Protein AF-A0A965Q6H6-F1 (afdb_monomer_lite)

Sequence (90 aa):
MGLEDVFSLVMHLPIRYIDETIVTSIRDIKMGVLSQIEAEVIRAEIVYKPKKMLIVQVKDTSGSLQLRFLHFYPSQMKMFEAGNRIRILG

Radius of gyration: 18.75 Å; chains: 1; bounding box: 45×49×32 Å

Secondary structure (DSSP, 8-state):
-------TTSS---S----TT----GGGPPTTS--EEEEEEEEEEEEESSSEEEEEEEEETTEEEEEEESS--HHHHHHTSTT-EEEEE-

Foldseek 3Di:
DDDDDPPPPPPCPPPDPPVPPDADAPVRDDPPDWHKHKWFWQDWDWDPPVHTWIWTWTDDPVGIDIDIGRDDDPVVVVCNHGGHIDIDID

Structure (mmCIF, N/CA/C/O backbone):
data_AF-A0A965Q6H6-F1
#
_entry.id   AF-A0A965Q6H6-F1
#
loop_
_atom_site.group_PDB
_atom_site.id
_atom_site.type_symbol
_atom_site.label_atom_id
_atom_site.label_alt_id
_atom_site.label_comp_id
_atom_site.label_asym_id
_atom_site.label_entity_id
_atom_site.label_seq_id
_atom_site.pdbx_PDB_ins_code
_atom_site.Cartn_x
_atom_site.Cartn_y
_atom_site.Cartn_z
_atom_site.occupancy
_atom_site.B_iso_or_equiv
_atom_site.auth_seq_id
_atom_site.auth_comp_id
_atom_site.auth_asym_id
_atom_site.auth_atom_id
_atom_site.pdbx_PDB_model_num
ATOM 1 N N . MET A 1 1 ? 32.300 37.842 -8.318 1.00 47.06 1 MET A N 1
ATOM 2 C CA . MET A 1 1 ? 32.172 37.907 -9.789 1.00 47.06 1 MET A CA 1
ATOM 3 C C . MET A 1 1 ? 32.836 36.667 -10.357 1.00 47.06 1 MET A C 1
ATOM 5 O O . MET A 1 1 ? 33.951 36.399 -9.934 1.00 47.06 1 MET A O 1
ATOM 9 N N . GLY A 1 2 ? 32.161 35.934 -11.247 1.00 45.31 2 GLY A N 1
ATOM 10 C CA . GLY A 1 2 ? 32.750 34.816 -12.000 1.00 45.31 2 GLY A CA 1
ATOM 11 C C . GLY A 1 2 ? 32.012 33.490 -11.822 1.00 45.31 2 GLY A C 1
ATOM 12 O O . GLY A 1 2 ? 32.514 32.597 -11.155 1.00 45.31 2 GLY A O 1
ATOM 13 N N . LEU A 1 3 ? 30.803 33.394 -12.382 1.00 52.78 3 LEU A N 1
ATOM 14 C CA . LEU A 1 3 ? 30.120 32.127 -12.650 1.00 52.78 3 LEU A CA 1
ATOM 15 C C . LEU A 1 3 ? 30.578 31.645 -14.029 1.00 52.78 3 LEU A C 1
ATOM 17 O O . LEU A 1 3 ? 30.042 32.116 -15.024 1.00 52.78 3 LEU A O 1
ATOM 21 N N . GLU A 1 4 ? 31.533 30.726 -14.092 1.00 58.16 4 GLU A N 1
ATOM 22 C CA . GLU A 1 4 ? 31.889 30.013 -15.324 1.00 58.16 4 GLU A CA 1
ATOM 23 C C . GLU A 1 4 ? 32.315 28.597 -14.941 1.00 58.16 4 GLU A C 1
ATOM 25 O O . GLU A 1 4 ? 33.490 28.345 -14.727 1.00 58.16 4 GLU A O 1
ATOM 30 N N . ASP A 1 5 ? 31.342 27.713 -14.705 1.00 50.56 5 ASP A N 1
ATOM 31 C CA . ASP A 1 5 ? 31.292 26.432 -15.421 1.00 50.56 5 ASP A CA 1
ATOM 32 C C . ASP A 1 5 ? 30.032 25.646 -15.028 1.00 50.56 5 ASP A C 1
ATOM 34 O O . ASP A 1 5 ? 29.897 25.120 -13.923 1.00 50.56 5 ASP A O 1
ATOM 38 N N . VAL A 1 6 ? 29.070 25.571 -15.947 1.00 57.47 6 VAL A N 1
ATOM 39 C CA . VAL A 1 6 ? 27.794 24.850 -15.770 1.00 57.47 6 VAL A CA 1
ATOM 40 C C . VAL A 1 6 ? 27.951 23.351 -16.107 1.00 57.47 6 VAL A C 1
ATOM 42 O O . VAL A 1 6 ? 26.983 22.598 -16.099 1.00 57.47 6 VAL A O 1
ATOM 45 N N . PHE A 1 7 ? 29.172 22.867 -16.367 1.00 51.31 7 PHE A N 1
ATOM 46 C CA . PHE A 1 7 ? 29.397 21.546 -16.966 1.00 51.31 7 PHE A CA 1
ATOM 47 C C . PHE A 1 7 ? 29.824 20.416 -16.018 1.00 51.31 7 PHE A C 1
ATOM 49 O O . PHE A 1 7 ? 30.060 19.297 -16.471 1.00 51.31 7 PHE A O 1
ATOM 56 N N . SER A 1 8 ? 29.846 20.631 -14.701 1.00 47.84 8 SER A N 1
ATOM 57 C CA . SER A 1 8 ? 30.220 19.563 -13.751 1.00 47.84 8 SER A CA 1
ATOM 58 C C . SER A 1 8 ? 29.070 18.644 -13.307 1.00 47.84 8 SER A C 1
ATOM 60 O O . SER A 1 8 ? 29.301 17.709 -12.547 1.00 47.84 8 SER A O 1
ATOM 62 N N . LEU A 1 9 ? 27.836 18.841 -13.789 1.00 49.19 9 LEU A N 1
ATOM 63 C CA . LEU A 1 9 ? 26.666 18.071 -13.330 1.00 49.19 9 LEU A CA 1
ATOM 64 C C . LEU A 1 9 ? 26.320 16.818 -14.170 1.00 49.19 9 LEU A C 1
ATOM 66 O O . LEU A 1 9 ? 25.237 16.264 -14.003 1.00 49.19 9 LEU A O 1
ATOM 70 N N . VAL A 1 10 ? 27.187 16.373 -15.092 1.00 55.75 10 VAL A N 1
ATOM 71 C CA . VAL A 1 10 ? 26.823 15.374 -16.132 1.00 55.75 10 VAL A CA 1
ATOM 72 C C . VAL A 1 10 ? 27.497 13.995 -15.974 1.00 55.75 10 VAL A C 1
ATOM 74 O O . VAL A 1 10 ? 27.293 13.121 -16.807 1.00 55.75 10 VAL A O 1
ATOM 77 N N . MET A 1 11 ? 28.258 13.711 -14.909 1.00 45.84 11 MET A N 1
ATOM 78 C CA . MET A 1 11 ? 28.959 12.408 -14.788 1.00 45.84 11 MET A CA 1
ATOM 79 C C . MET A 1 11 ? 28.751 11.659 -13.473 1.00 45.84 11 MET A C 1
ATOM 81 O O . MET A 1 11 ? 29.632 10.940 -13.001 1.00 45.84 11 MET A O 1
ATOM 85 N N . HIS A 1 12 ? 27.566 11.777 -12.884 1.00 51.56 12 HIS A N 1
ATOM 86 C CA . HIS A 1 12 ? 27.115 10.847 -11.846 1.00 51.56 12 HIS A CA 1
ATOM 87 C C . HIS A 1 12 ? 25.747 10.308 -12.250 1.00 51.56 12 HIS A C 1
ATOM 89 O O . HIS A 1 12 ? 24.773 10.483 -11.527 1.00 51.56 12 HIS A O 1
ATOM 95 N N . LEU A 1 13 ? 25.634 9.704 -13.440 1.00 53.38 13 LEU A N 1
ATOM 96 C CA . LEU A 1 13 ? 24.428 8.939 -13.731 1.00 53.38 13 LEU A CA 1
ATOM 97 C C . LEU A 1 13 ? 24.412 7.752 -12.755 1.00 53.38 13 LEU A C 1
ATOM 99 O O . LEU A 1 13 ? 25.311 6.906 -12.828 1.00 53.38 13 LEU A O 1
ATOM 103 N N . PRO A 1 14 ? 23.450 7.671 -11.818 1.00 51.94 14 PRO A N 1
ATOM 104 C CA . PRO A 1 14 ? 23.307 6.476 -11.012 1.00 51.94 14 PRO A CA 1
ATOM 105 C C . PRO A 1 14 ? 23.050 5.298 -11.958 1.00 51.94 14 PRO A C 1
ATOM 107 O O . PRO A 1 14 ? 22.206 5.366 -12.846 1.00 51.94 14 PRO A O 1
ATOM 110 N N . ILE A 1 15 ? 23.770 4.196 -11.741 1.00 51.22 15 ILE A N 1
ATOM 111 C CA . ILE A 1 15 ? 23.746 2.933 -12.514 1.00 51.22 15 ILE A CA 1
ATOM 112 C C . ILE A 1 15 ? 22.352 2.249 -12.550 1.00 51.22 15 ILE A C 1
ATOM 114 O O . ILE A 1 15 ? 22.174 1.162 -13.096 1.00 51.22 15 ILE A O 1
ATOM 118 N N . ARG A 1 16 ? 21.317 2.892 -12.008 1.00 51.34 16 ARG A N 1
ATOM 119 C CA . ARG A 1 16 ? 19.915 2.496 -12.117 1.00 51.34 16 ARG A CA 1
ATOM 120 C C . ARG A 1 16 ? 19.077 3.750 -12.378 1.00 51.34 16 ARG A C 1
ATOM 122 O O . ARG A 1 16 ? 18.582 4.370 -11.442 1.00 51.34 16 ARG A O 1
ATOM 129 N N . TYR A 1 17 ? 18.908 4.119 -13.646 1.00 47.00 17 TYR A N 1
ATOM 130 C CA . TYR A 1 17 ? 17.747 4.917 -14.028 1.00 47.00 17 TYR A CA 1
ATOM 131 C C . TYR A 1 17 ? 16.536 3.991 -13.895 1.00 47.00 17 TYR A C 1
ATOM 133 O O . TYR A 1 17 ? 16.336 3.082 -14.699 1.00 47.00 17 TYR A O 1
ATOM 141 N N . ILE A 1 18 ? 15.815 4.129 -12.786 1.00 45.28 18 ILE A N 1
ATOM 142 C CA . ILE A 1 18 ? 14.481 3.559 -12.648 1.00 45.28 18 ILE A CA 1
ATOM 143 C C . ILE A 1 18 ? 13.603 4.514 -13.442 1.00 45.28 18 ILE A C 1
ATOM 145 O O . ILE A 1 18 ? 13.421 5.657 -13.041 1.00 45.28 18 ILE A O 1
ATOM 149 N N . ASP A 1 19 ? 13.149 4.082 -14.613 1.00 53.66 19 ASP A N 1
ATOM 150 C CA . ASP A 1 19 ? 12.215 4.861 -15.415 1.00 53.66 19 ASP A CA 1
ATOM 151 C C . ASP A 1 19 ? 10.861 4.864 -14.681 1.00 53.66 19 ASP A C 1
ATOM 153 O O . ASP A 1 19 ? 10.072 3.923 -14.770 1.00 53.66 19 ASP A O 1
ATOM 157 N N . GLU A 1 20 ? 10.624 5.893 -13.865 1.00 51.72 20 GLU A N 1
ATOM 158 C CA . GLU A 1 20 ? 9.416 6.075 -13.040 1.00 51.72 20 GLU A CA 1
ATOM 159 C C . GLU A 1 20 ? 8.154 6.386 -13.878 1.00 51.72 20 GLU A C 1
ATOM 161 O O . GLU A 1 20 ? 7.103 6.741 -13.335 1.00 51.72 20 GLU A O 1
ATOM 166 N N . THR A 1 21 ? 8.223 6.253 -15.205 1.00 54.34 21 THR A N 1
ATOM 167 C CA . THR A 1 21 ? 7.152 6.635 -16.137 1.00 54.34 21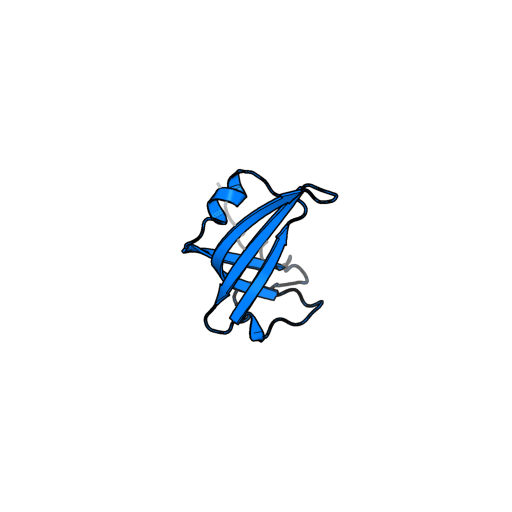 THR A CA 1
ATOM 168 C C . THR A 1 21 ? 6.201 5.483 -16.473 1.00 54.34 21 THR A C 1
ATOM 170 O O . THR A 1 21 ? 5.098 5.719 -16.967 1.00 54.34 21 THR A O 1
ATOM 173 N N . ILE A 1 22 ? 6.585 4.230 -16.206 1.00 64.06 22 ILE A N 1
ATOM 174 C CA . ILE A 1 22 ? 5.785 3.065 -16.605 1.00 64.06 22 ILE A CA 1
ATOM 175 C C . ILE A 1 22 ? 4.859 2.657 -15.459 1.00 64.06 22 ILE A C 1
ATOM 177 O O . ILE A 1 22 ? 5.297 2.139 -14.435 1.00 64.06 22 ILE A O 1
ATOM 181 N N . VAL A 1 23 ? 3.560 2.894 -15.641 1.00 76.38 23 VAL A N 1
ATOM 182 C CA . VAL A 1 23 ? 2.511 2.369 -14.762 1.00 76.38 23 VAL A CA 1
ATOM 183 C C . VAL A 1 23 ? 2.102 0.988 -15.275 1.00 76.38 23 VAL A C 1
ATOM 185 O O . VAL A 1 23 ? 1.546 0.858 -16.364 1.00 76.38 23 VAL A O 1
ATOM 188 N N . THR A 1 24 ? 2.392 -0.045 -14.493 1.00 77.69 24 THR A N 1
ATOM 189 C CA . THR A 1 24 ? 1.995 -1.430 -14.743 1.00 77.69 24 THR A CA 1
ATOM 190 C C . THR A 1 24 ? 0.536 -1.619 -14.338 1.00 77.69 24 THR A C 1
ATOM 192 O O . THR A 1 24 ? 0.134 -1.246 -13.234 1.00 77.69 24 THR A O 1
ATOM 195 N N . SER A 1 25 ? -0.267 -2.227 -15.214 1.00 82.81 25 SER A N 1
ATOM 196 C CA . SER A 1 25 ? -1.632 -2.614 -14.854 1.00 82.81 25 SER A CA 1
ATOM 197 C C . SER A 1 25 ? -1.595 -3.660 -13.736 1.00 82.81 25 SER A C 1
ATOM 199 O O . SER A 1 25 ? -0.677 -4.481 -13.670 1.00 82.81 25 SER A O 1
ATOM 201 N N . ILE A 1 26 ? -2.613 -3.698 -12.875 1.00 85.31 26 ILE A N 1
ATOM 202 C CA . ILE A 1 26 ? -2.671 -4.697 -11.793 1.00 85.31 26 ILE A CA 1
ATOM 203 C C . ILE A 1 26 ? -2.580 -6.133 -12.335 1.00 85.31 26 ILE A C 1
ATOM 205 O O . ILE A 1 26 ? -2.019 -7.014 -11.685 1.00 85.31 26 ILE A O 1
ATOM 209 N N . ARG A 1 27 ? -3.119 -6.373 -13.534 1.00 85.19 27 ARG A N 1
ATOM 210 C CA . ARG A 1 27 ? -3.125 -7.698 -14.162 1.00 85.19 27 ARG A CA 1
ATOM 211 C C . ARG A 1 27 ? -1.739 -8.134 -14.646 1.00 85.19 27 ARG A C 1
ATOM 213 O O . ARG A 1 27 ? -1.487 -9.334 -14.705 1.00 85.19 27 ARG A O 1
ATOM 220 N N . ASP A 1 28 ? -0.865 -7.184 -14.965 1.00 84.12 28 ASP A N 1
ATOM 221 C CA . ASP A 1 28 ? 0.470 -7.438 -15.517 1.00 84.12 28 ASP A CA 1
ATOM 222 C C . ASP A 1 28 ? 1.579 -7.448 -14.452 1.00 84.12 28 ASP A C 1
ATOM 224 O O . ASP A 1 28 ? 2.752 -7.654 -14.780 1.00 84.12 28 ASP A O 1
ATOM 228 N N . ILE A 1 29 ? 1.234 -7.254 -13.172 1.00 85.12 29 ILE A N 1
ATOM 229 C CA . ILE A 1 29 ? 2.194 -7.335 -12.066 1.00 85.12 29 ILE A CA 1
ATOM 230 C C . ILE A 1 29 ? 2.825 -8.730 -12.038 1.00 85.12 29 ILE A C 1
ATOM 232 O O . ILE A 1 29 ? 2.143 -9.752 -11.922 1.00 85.12 29 ILE A O 1
ATOM 236 N N . LYS A 1 30 ? 4.159 -8.766 -12.066 1.00 84.00 30 LYS A N 1
ATOM 237 C CA . LYS A 1 30 ? 4.940 -9.994 -11.900 1.00 84.00 30 LYS A CA 1
ATOM 238 C C . LYS A 1 30 ? 5.459 -10.091 -10.472 1.00 84.00 30 LYS A C 1
ATOM 240 O O . LYS A 1 30 ? 6.071 -9.159 -9.959 1.00 84.00 30 LYS A O 1
ATOM 245 N N . MET A 1 31 ? 5.253 -11.244 -9.837 1.00 81.69 31 MET A N 1
ATOM 246 C CA . MET A 1 31 ? 5.795 -11.499 -8.501 1.00 81.69 31 MET A CA 1
ATOM 247 C C . MET A 1 31 ? 7.323 -11.370 -8.500 1.00 81.69 31 MET A C 1
ATOM 249 O O . MET A 1 31 ? 7.998 -11.913 -9.372 1.00 81.69 31 MET A O 1
ATOM 253 N N . GLY A 1 32 ? 7.860 -10.665 -7.502 1.00 82.00 32 GLY A N 1
ATOM 254 C CA . GLY A 1 32 ? 9.302 -10.457 -7.341 1.00 82.00 32 GLY A CA 1
ATOM 255 C C . GLY A 1 32 ? 9.902 -9.377 -8.246 1.00 82.00 32 GLY A C 1
ATOM 256 O O . GLY A 1 32 ? 11.112 -9.166 -8.194 1.00 82.00 32 GLY A O 1
ATOM 257 N N . VAL A 1 33 ? 9.088 -8.686 -9.050 1.00 83.56 33 VAL A N 1
ATOM 258 C CA . VAL A 1 33 ? 9.523 -7.557 -9.879 1.00 83.56 33 VAL A CA 1
ATOM 259 C C . VAL A 1 33 ? 8.928 -6.274 -9.324 1.00 83.56 33 VAL A C 1
ATOM 261 O O . VAL A 1 33 ? 7.707 -6.142 -9.252 1.00 83.56 33 VAL A O 1
ATOM 264 N N . LEU A 1 34 ? 9.801 -5.322 -8.992 1.00 80.94 34 LEU A N 1
ATOM 265 C CA . LEU A 1 34 ? 9.392 -3.986 -8.579 1.00 80.94 34 LEU A CA 1
ATOM 266 C C . LEU A 1 34 ? 8.523 -3.362 -9.677 1.00 80.94 34 LEU A C 1
ATOM 268 O O . LEU A 1 34 ? 8.980 -3.210 -10.812 1.00 80.94 34 LEU A O 1
ATOM 272 N N . SER A 1 35 ? 7.279 -3.035 -9.348 1.00 84.94 35 SER A N 1
ATOM 273 C CA . SER A 1 35 ? 6.298 -2.524 -10.304 1.00 84.94 35 SER A CA 1
ATOM 274 C C . SER A 1 35 ? 5.624 -1.281 -9.743 1.00 84.94 35 SER A C 1
ATOM 276 O O . SER A 1 35 ? 5.234 -1.240 -8.576 1.00 84.94 35 SER A O 1
ATOM 278 N N . GLN A 1 36 ? 5.470 -0.259 -10.581 1.00 87.19 36 GLN A N 1
ATOM 279 C CA . GLN A 1 36 ? 4.690 0.918 -10.231 1.00 87.19 36 GLN A CA 1
ATOM 280 C C . GLN A 1 36 ? 3.257 0.727 -10.708 1.00 87.19 36 GLN A C 1
ATOM 282 O O . GLN A 1 36 ? 3.045 0.455 -11.883 1.00 87.19 36 GLN A O 1
ATOM 287 N N . ILE A 1 37 ? 2.277 0.899 -9.829 1.00 89.06 37 ILE A N 1
ATOM 288 C CA . ILE A 1 37 ? 0.857 0.828 -10.181 1.00 89.06 37 ILE A CA 1
ATOM 289 C C . ILE A 1 37 ? 0.144 2.124 -9.832 1.00 89.06 37 ILE A C 1
ATOM 291 O O . ILE A 1 37 ? 0.514 2.823 -8.887 1.00 89.06 37 ILE A O 1
ATOM 295 N N . GLU A 1 38 ? -0.919 2.411 -10.569 1.00 90.56 38 GLU A N 1
ATOM 296 C CA . GLU A 1 38 ? -1.847 3.489 -10.268 1.00 90.56 38 GLU A CA 1
ATOM 297 C C . GLU A 1 38 ? -3.250 2.906 -10.174 1.00 90.56 38 GLU A C 1
ATOM 299 O O . GLU A 1 38 ? -3.709 2.225 -11.087 1.00 90.56 38 GLU A O 1
ATOM 304 N N . ALA A 1 39 ? -3.909 3.123 -9.042 1.00 92.31 39 ALA A N 1
ATOM 305 C CA . ALA A 1 39 ? -5.188 2.495 -8.757 1.00 92.31 39 ALA A CA 1
ATOM 306 C C . ALA A 1 39 ? -6.023 3.354 -7.805 1.00 92.31 39 ALA A C 1
ATOM 308 O O . ALA A 1 39 ? -5.499 4.167 -7.042 1.00 92.31 39 ALA A O 1
ATOM 309 N N . GLU A 1 40 ? -7.334 3.162 -7.845 1.00 94.50 40 GLU A N 1
ATOM 310 C CA . GLU A 1 40 ? -8.275 3.776 -6.917 1.00 94.50 40 GLU A CA 1
ATOM 311 C C . GLU A 1 40 ? -8.422 2.911 -5.666 1.00 94.50 40 GLU A C 1
ATOM 313 O O . GLU A 1 40 ? -8.529 1.683 -5.747 1.00 94.50 40 GLU A O 1
ATOM 318 N N . VAL A 1 41 ? -8.437 3.539 -4.495 1.00 95.12 41 VAL A N 1
ATOM 319 C CA . VAL A 1 41 ? -8.671 2.843 -3.234 1.00 95.12 41 VAL A CA 1
ATOM 320 C C . VAL A 1 41 ? -10.148 2.505 -3.095 1.00 95.12 41 VAL A C 1
ATOM 322 O O . VAL A 1 41 ? -11.004 3.380 -3.058 1.00 95.12 41 VAL A O 1
ATOM 325 N N . ILE A 1 42 ? -10.445 1.218 -2.951 1.00 95.88 42 ILE A N 1
ATOM 326 C CA . ILE A 1 42 ? -11.799 0.719 -2.698 1.00 95.88 42 ILE A CA 1
ATOM 327 C C . ILE A 1 42 ? -12.100 0.716 -1.201 1.00 95.88 42 ILE A C 1
ATOM 329 O O . ILE A 1 42 ? -13.203 1.053 -0.779 1.00 95.88 42 ILE A O 1
ATOM 333 N N . ARG A 1 43 ? -11.122 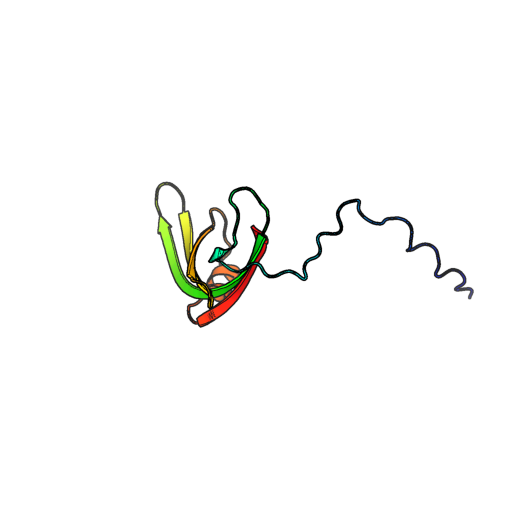0.311 -0.389 1.00 94.75 43 ARG A N 1
ATOM 334 C CA . ARG A 1 43 ? -11.208 0.340 1.075 1.00 94.75 43 ARG A CA 1
ATOM 335 C C . ARG A 1 43 ? -9.828 0.267 1.700 1.00 94.75 43 ARG A C 1
ATOM 337 O O . ARG A 1 43 ? -8.921 -0.346 1.138 1.00 94.75 43 ARG A O 1
ATOM 344 N N . ALA A 1 44 ? -9.715 0.805 2.904 1.00 93.75 44 ALA A N 1
ATOM 345 C CA . ALA A 1 44 ? -8.561 0.626 3.764 1.00 93.75 44 ALA A CA 1
ATOM 346 C C . ALA A 1 44 ? -9.023 0.263 5.175 1.00 93.75 44 ALA A C 1
ATOM 348 O O . ALA A 1 44 ? -9.935 0.883 5.721 1.00 93.75 44 ALA A O 1
ATOM 349 N N . GLU A 1 45 ? -8.396 -0.746 5.768 1.00 93.12 45 GLU A N 1
ATOM 350 C CA . GLU A 1 45 ? -8.722 -1.230 7.105 1.00 93.12 45 GLU A CA 1
ATOM 351 C C . GLU A 1 45 ? -7.453 -1.566 7.891 1.00 93.12 45 GLU A C 1
ATOM 353 O O . GLU A 1 45 ? -6.470 -2.085 7.356 1.00 93.12 45 GLU A O 1
ATOM 358 N N . ILE A 1 46 ? -7.465 -1.263 9.189 1.00 92.06 46 ILE A N 1
ATOM 359 C CA . ILE A 1 46 ? -6.367 -1.619 10.087 1.00 92.06 46 ILE A CA 1
ATOM 360 C C . ILE A 1 46 ? -6.685 -2.966 10.722 1.00 92.06 46 ILE A C 1
ATOM 362 O O . ILE A 1 46 ? -7.649 -3.100 11.474 1.00 92.06 46 ILE A O 1
ATOM 366 N N . VAL A 1 47 ? -5.824 -3.946 10.471 1.00 92.94 47 VAL A N 1
ATOM 367 C CA . VAL A 1 47 ? -5.938 -5.297 11.017 1.00 92.94 47 VAL A CA 1
ATOM 368 C C . VAL A 1 47 ? -4.887 -5.498 12.105 1.00 92.94 47 VAL A C 1
ATOM 370 O O . VAL A 1 47 ? -3.715 -5.160 11.940 1.00 92.94 47 VAL A O 1
ATOM 373 N N . TYR A 1 48 ? -5.296 -6.086 13.227 1.00 87.69 48 TYR A N 1
ATOM 374 C CA . TYR A 1 48 ? -4.451 -6.298 14.404 1.00 87.69 48 TYR A CA 1
ATOM 375 C C . TYR A 1 48 ? -4.185 -7.797 14.644 1.00 87.69 48 TYR A C 1
ATOM 377 O O . TYR A 1 48 ? -4.721 -8.346 15.602 1.00 87.69 48 TYR A O 1
ATOM 385 N N . LYS A 1 49 ? -3.405 -8.491 13.789 1.00 82.19 49 LYS A N 1
ATOM 386 C CA . LYS A 1 49 ? -3.018 -9.914 14.005 1.00 82.19 49 LYS A CA 1
ATOM 387 C C . LYS A 1 49 ? -1.738 -10.324 13.252 1.00 82.19 49 LYS A C 1
ATOM 389 O O . LYS A 1 49 ? -1.748 -10.259 12.026 1.00 82.19 49 LYS A O 1
ATOM 394 N N . PRO A 1 50 ? -0.669 -10.845 13.896 1.00 84.69 50 PRO A N 1
ATOM 395 C CA . PRO A 1 50 ? -0.197 -10.625 15.275 1.00 84.69 50 PRO A CA 1
ATOM 396 C C . PRO A 1 50 ? 0.458 -9.241 15.477 1.00 84.69 50 PRO A C 1
ATOM 398 O O . PRO A 1 50 ? 0.762 -8.855 16.601 1.00 84.69 50 PRO A O 1
ATOM 401 N N . LYS A 1 51 ? 0.683 -8.489 14.394 1.00 87.12 51 LYS A N 1
ATOM 402 C CA . LYS A 1 51 ? 1.154 -7.098 14.404 1.00 87.12 51 LYS A CA 1
ATOM 403 C C . LYS A 1 51 ? 0.111 -6.207 13.729 1.00 87.12 51 LYS A C 1
ATOM 405 O O . LYS A 1 51 ? -0.681 -6.689 12.919 1.00 87.12 51 LYS A O 1
ATOM 410 N N . LYS A 1 52 ? 0.104 -4.920 14.081 1.00 90.69 52 LYS A N 1
ATOM 411 C CA . LYS A 1 52 ? -0.740 -3.905 13.440 1.00 90.69 52 LYS A CA 1
ATOM 412 C C . LYS A 1 52 ? -0.325 -3.772 11.975 1.00 90.69 52 LYS A C 1
ATOM 414 O O . LYS A 1 52 ? 0.836 -3.490 11.698 1.00 90.69 52 LYS A O 1
ATOM 419 N N . MET A 1 53 ? -1.265 -3.969 11.063 1.00 93.94 53 MET A N 1
ATOM 420 C CA . MET A 1 53 ? -1.056 -3.844 9.624 1.00 93.94 53 MET A CA 1
ATOM 421 C C . MET A 1 53 ? -2.181 -3.019 9.024 1.00 93.94 53 MET A C 1
ATOM 423 O O . MET A 1 53 ? -3.314 -3.068 9.501 1.00 93.94 53 MET A O 1
ATOM 427 N N . LEU A 1 54 ? -1.874 -2.287 7.965 1.00 92.94 54 LEU A N 1
ATOM 428 C CA . LEU A 1 54 ? -2.877 -1.623 7.150 1.00 92.94 54 LEU A CA 1
ATOM 429 C C . LEU A 1 54 ? -3.092 -2.449 5.883 1.00 92.94 54 LEU A C 1
ATOM 431 O O . LEU A 1 54 ? -2.148 -2.724 5.139 1.00 92.94 54 LEU A O 1
ATOM 435 N N . ILE A 1 55 ? -4.334 -2.863 5.667 1.00 93.81 55 ILE A N 1
ATOM 436 C CA . ILE A 1 55 ? -4.772 -3.559 4.466 1.00 93.81 55 ILE A CA 1
ATOM 437 C C . ILE A 1 55 ? -5.509 -2.553 3.595 1.00 93.81 55 ILE A C 1
ATOM 439 O O . ILE A 1 55 ? -6.500 -1.974 4.028 1.00 93.81 55 ILE A O 1
ATOM 443 N N . VAL A 1 56 ? -5.028 -2.350 2.372 1.00 94.69 56 VAL A N 1
ATOM 444 C CA . VAL A 1 56 ? -5.647 -1.441 1.402 1.00 94.69 56 VAL A CA 1
ATOM 445 C C . VAL A 1 56 ? -6.044 -2.252 0.184 1.00 94.69 56 VAL A C 1
ATOM 447 O O . VAL A 1 56 ? -5.197 -2.875 -0.453 1.00 94.69 56 VAL A O 1
ATOM 450 N N . GLN A 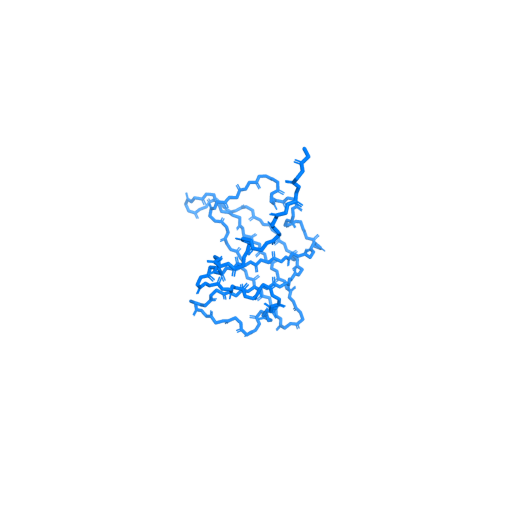1 57 ? -7.330 -2.271 -0.140 1.00 94.94 57 GLN A N 1
ATOM 451 C CA . GLN A 1 57 ? -7.801 -2.831 -1.395 1.00 94.94 57 GLN A CA 1
ATOM 452 C C . GLN A 1 57 ? -7.873 -1.717 -2.429 1.00 94.94 57 GLN A C 1
ATOM 454 O O . GLN A 1 57 ? -8.545 -0.708 -2.213 1.00 94.94 57 GLN A O 1
ATOM 459 N N . VAL A 1 58 ? -7.213 -1.932 -3.558 1.00 94.75 58 VAL A N 1
ATOM 460 C CA . VAL A 1 58 ? -7.198 -1.008 -4.688 1.00 94.75 58 VAL A CA 1
ATOM 461 C C . VAL A 1 58 ? -7.737 -1.679 -5.938 1.00 94.75 58 VAL A C 1
ATOM 463 O O . VAL A 1 58 ? -7.734 -2.910 -6.055 1.00 94.75 58 VAL A O 1
ATOM 466 N N . LYS A 1 59 ? -8.207 -0.871 -6.879 1.00 93.25 59 LYS A N 1
ATOM 467 C CA . LYS A 1 59 ? -8.715 -1.328 -8.165 1.00 93.25 59 LYS A CA 1
ATOM 468 C C . LYS A 1 59 ? -8.256 -0.396 -9.276 1.00 93.25 59 LYS A C 1
ATOM 470 O O . LYS A 1 59 ? -8.281 0.819 -9.132 1.00 93.25 59 LYS A O 1
ATOM 475 N N . ASP A 1 60 ? -7.880 -0.998 -10.388 1.00 90.38 60 ASP A N 1
ATOM 476 C CA . ASP A 1 60 ? -7.654 -0.336 -11.667 1.00 90.38 60 ASP A CA 1
ATOM 477 C C . ASP A 1 60 ? -8.606 -0.960 -12.710 1.00 90.38 60 ASP A C 1
ATOM 479 O O . ASP A 1 60 ? -9.316 -1.939 -12.448 1.00 90.38 60 ASP A O 1
ATOM 483 N N . THR A 1 61 ? -8.626 -0.395 -13.908 1.00 86.62 61 THR A N 1
ATOM 484 C CA . THR A 1 61 ? -9.292 -0.884 -15.116 1.00 86.62 61 THR A CA 1
ATOM 485 C C . THR A 1 61 ? -9.050 -2.371 -15.386 1.00 86.62 61 THR A C 1
ATOM 487 O O . THR A 1 61 ? -9.953 -3.054 -15.869 1.00 86.62 61 THR A O 1
ATOM 490 N N . SER A 1 62 ? -7.876 -2.905 -15.032 1.00 88.00 62 SER A N 1
ATOM 491 C CA . SER A 1 62 ? -7.519 -4.304 -15.285 1.00 88.00 62 SER A CA 1
ATOM 492 C C . SER A 1 62 ? -7.961 -5.290 -14.195 1.00 88.00 62 SER A C 1
ATOM 494 O O . SER A 1 62 ? -8.005 -6.494 -14.455 1.00 88.00 62 SER A O 1
ATOM 496 N N . GLY A 1 63 ? -8.220 -4.836 -12.962 1.00 89.25 63 GLY A N 1
ATOM 497 C CA . GLY A 1 63 ? -8.494 -5.730 -11.833 1.00 89.25 63 GLY A CA 1
ATOM 498 C C . GLY A 1 63 ? -8.328 -5.087 -10.456 1.00 89.25 63 GLY A C 1
ATOM 499 O O . GLY A 1 63 ? -8.181 -3.877 -10.331 1.00 89.25 63 GLY A O 1
ATOM 500 N N . SER A 1 64 ? -8.362 -5.910 -9.406 1.00 92.19 64 SER A N 1
ATOM 501 C CA . SER A 1 64 ? -8.187 -5.473 -8.015 1.00 92.19 64 SER A CA 1
ATOM 502 C C . SER A 1 64 ? -6.955 -6.095 -7.372 1.00 92.19 64 SER A C 1
ATOM 504 O O . SER A 1 64 ? -6.677 -7.271 -7.600 1.00 92.19 64 SER A O 1
ATOM 506 N N . LEU A 1 65 ? -6.284 -5.339 -6.507 1.00 91.50 65 LEU A N 1
ATOM 507 C CA . LEU A 1 65 ? -5.124 -5.779 -5.739 1.00 91.50 65 LEU A CA 1
ATOM 508 C C . LEU A 1 65 ? -5.340 -5.486 -4.254 1.00 91.50 65 LEU A C 1
ATOM 510 O O . LEU A 1 65 ? -5.965 -4.492 -3.885 1.00 91.50 65 LEU A O 1
ATOM 514 N N . GLN A 1 66 ? -4.800 -6.346 -3.396 1.00 93.19 66 GLN A N 1
ATOM 515 C CA . GLN A 1 66 ? -4.731 -6.095 -1.964 1.00 93.19 66 GLN A CA 1
ATOM 516 C C . GLN A 1 66 ? -3.290 -5.791 -1.570 1.00 93.19 66 GLN A C 1
ATOM 518 O O . GLN A 1 66 ? -2.391 -6.609 -1.751 1.00 93.19 66 GLN A O 1
ATOM 523 N N . LEU A 1 67 ? -3.093 -4.620 -0.985 1.00 91.50 67 LEU A N 1
ATOM 524 C CA . LEU A 1 67 ? -1.821 -4.142 -0.479 1.00 91.50 67 LEU A CA 1
ATOM 525 C C . LEU A 1 67 ? -1.781 -4.326 1.032 1.00 91.50 67 LEU A C 1
ATOM 527 O O . LEU A 1 67 ? -2.778 -4.120 1.730 1.00 91.50 67 LEU A O 1
ATOM 531 N N . ARG A 1 68 ? -0.613 -4.711 1.540 1.00 91.44 68 ARG A N 1
ATOM 532 C CA . ARG A 1 68 ? -0.381 -4.917 2.968 1.00 91.44 68 ARG A CA 1
ATOM 533 C C . ARG A 1 68 ? 0.803 -4.079 3.417 1.00 91.44 68 ARG A C 1
ATOM 535 O O . ARG A 1 68 ? 1.941 -4.377 3.071 1.00 91.44 68 ARG A O 1
ATOM 542 N N . PHE A 1 69 ? 0.531 -3.094 4.260 1.00 90.19 69 PHE A N 1
ATOM 543 C CA . PHE A 1 69 ? 1.554 -2.266 4.881 1.00 90.19 69 PHE A CA 1
ATOM 544 C C . PHE A 1 69 ? 1.808 -2.756 6.306 1.00 90.19 69 PHE A C 1
ATOM 546 O O . PHE A 1 69 ? 0.919 -2.733 7.161 1.00 90.19 69 PHE A O 1
ATOM 553 N N . LEU A 1 70 ? 3.035 -3.214 6.558 1.00 89.69 70 LEU A N 1
ATOM 554 C CA . LEU A 1 70 ? 3.491 -3.640 7.888 1.00 89.69 70 LEU A CA 1
ATOM 555 C C . LEU A 1 70 ? 3.894 -2.447 8.768 1.00 89.69 70 LEU A C 1
ATOM 557 O O . LEU A 1 70 ? 3.779 -2.507 9.989 1.00 89.69 70 LEU A O 1
ATOM 561 N N . HIS A 1 71 ? 4.339 -1.361 8.135 1.00 87.50 71 HIS A N 1
ATOM 562 C CA . HIS A 1 71 ? 4.685 -0.091 8.762 1.00 87.50 71 HIS A CA 1
ATOM 563 C C . HIS A 1 71 ? 3.930 1.016 8.032 1.00 87.50 71 HIS A C 1
ATOM 565 O O . HIS A 1 71 ? 4.017 1.109 6.810 1.00 87.50 71 HIS A O 1
ATOM 571 N N . PHE A 1 72 ? 3.166 1.822 8.767 1.00 88.88 72 PHE A N 1
ATOM 572 C CA . PHE A 1 72 ? 2.405 2.927 8.195 1.00 88.88 72 PHE A CA 1
ATOM 573 C C . PHE A 1 72 ? 2.246 4.070 9.194 1.00 88.88 72 PHE A C 1
ATOM 575 O O . PHE A 1 72 ? 2.190 3.852 10.409 1.00 88.88 72 PHE A O 1
ATOM 582 N N . TYR A 1 73 ? 2.142 5.286 8.667 1.00 87.69 73 TYR A N 1
ATOM 583 C CA . TYR A 1 73 ? 1.952 6.509 9.444 1.00 87.69 73 TYR A CA 1
ATOM 584 C C . TYR A 1 73 ? 0.508 7.023 9.317 1.00 87.69 73 TYR A C 1
ATOM 586 O O . TYR A 1 73 ? -0.141 6.786 8.297 1.00 87.69 73 TYR A O 1
ATOM 594 N N . PRO A 1 74 ? -0.017 7.768 10.310 1.00 82.50 74 PRO A N 1
ATOM 595 C CA . PRO A 1 74 ? -1.366 8.340 10.244 1.00 82.50 74 PRO A CA 1
ATOM 596 C C . PRO A 1 74 ? -1.622 9.221 9.015 1.00 82.50 74 PRO A C 1
ATOM 598 O O . PRO A 1 74 ? -2.733 9.239 8.495 1.00 82.50 74 PRO A O 1
ATOM 601 N N . SER A 1 75 ? -0.594 9.908 8.514 1.00 84.81 75 SER A N 1
ATOM 602 C CA . SER A 1 75 ? -0.666 10.695 7.277 1.00 84.81 75 SER A CA 1
ATOM 603 C C . SER A 1 75 ? -1.013 9.843 6.054 1.00 84.81 75 SER A C 1
ATOM 605 O O . SER A 1 75 ? -1.809 10.265 5.221 1.00 84.81 75 SER A O 1
ATOM 607 N N . GLN A 1 76 ? -0.479 8.623 5.975 1.00 83.19 76 GLN A N 1
ATOM 608 C CA . GLN A 1 76 ? -0.756 7.698 4.878 1.00 83.19 76 GLN A CA 1
ATOM 609 C C . GLN A 1 76 ? -2.190 7.162 4.943 1.00 83.19 76 GLN A C 1
ATOM 611 O O . GLN A 1 76 ? -2.790 6.926 3.904 1.00 83.19 76 GLN A O 1
ATOM 616 N N . MET A 1 77 ? -2.785 7.034 6.137 1.00 84.62 77 MET A N 1
ATOM 617 C CA . MET A 1 77 ? -4.176 6.570 6.263 1.00 84.62 77 MET A CA 1
ATOM 618 C C . MET A 1 77 ? -5.158 7.477 5.518 1.00 84.62 77 MET A C 1
ATOM 620 O O . MET A 1 77 ? -6.053 6.963 4.862 1.00 84.62 77 MET A O 1
ATOM 624 N N . LYS A 1 78 ? -4.949 8.801 5.565 1.00 86.69 78 LYS A N 1
ATOM 625 C CA . LYS A 1 78 ? -5.755 9.760 4.792 1.00 86.69 78 LYS A CA 1
ATOM 626 C C . LYS A 1 78 ? -5.581 9.579 3.285 1.00 86.69 78 LYS A C 1
ATOM 628 O O . LYS A 1 78 ? -6.535 9.670 2.528 1.00 86.69 78 LYS A O 1
ATOM 633 N N . MET A 1 79 ? -4.361 9.279 2.834 1.00 86.19 79 MET A N 1
ATOM 634 C CA . MET A 1 79 ? -4.113 9.000 1.416 1.00 86.19 79 MET A CA 1
ATOM 635 C C . MET A 1 79 ? -4.838 7.732 0.951 1.00 86.19 79 MET A C 1
ATOM 637 O O . MET A 1 79 ? -5.273 7.672 -0.193 1.00 86.19 79 MET A O 1
ATOM 641 N N . PHE A 1 80 ? -5.019 6.755 1.843 1.00 90.81 80 PHE A N 1
ATOM 642 C CA . PHE A 1 80 ? -5.724 5.503 1.573 1.00 90.81 80 PHE A CA 1
ATOM 643 C C . PHE A 1 80 ? -7.231 5.551 1.876 1.00 90.81 80 PHE A C 1
ATOM 645 O O . PHE A 1 80 ? -7.854 4.506 2.049 1.00 90.81 80 PHE A O 1
ATOM 652 N N . GLU A 1 81 ? -7.841 6.732 1.961 1.00 90.19 81 GLU A N 1
ATOM 653 C CA . GLU A 1 81 ? -9.300 6.826 2.018 1.00 90.19 81 GLU A CA 1
ATOM 654 C C . GLU A 1 81 ? -9.929 6.341 0.704 1.00 90.19 81 GLU A C 1
ATOM 656 O O . GLU A 1 81 ? -9.365 6.504 -0.380 1.00 90.19 81 GLU A O 1
ATOM 661 N N . ALA A 1 82 ? -11.091 5.695 0.809 1.00 92.38 82 ALA A N 1
ATOM 662 C CA . ALA A 1 82 ? -11.795 5.170 -0.354 1.0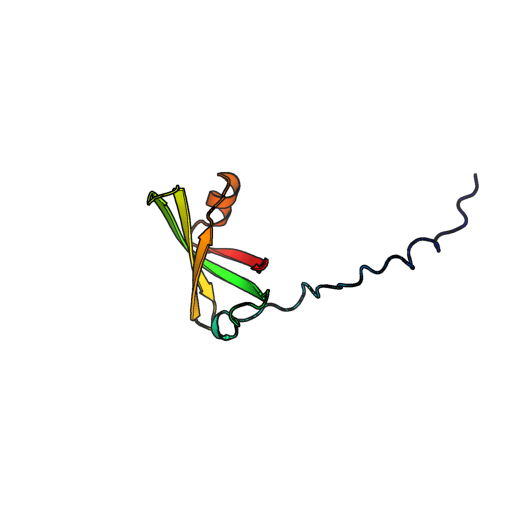0 92.38 82 ALA A CA 1
ATOM 663 C C . ALA A 1 82 ? -12.131 6.296 -1.348 1.00 92.38 82 ALA A C 1
ATOM 665 O O . ALA A 1 82 ? -12.532 7.386 -0.943 1.00 92.38 82 ALA A O 1
ATOM 666 N N . GLY A 1 83 ? -11.963 6.024 -2.642 1.00 91.00 83 GLY A N 1
ATOM 667 C CA . GLY A 1 83 ? -12.119 6.997 -3.726 1.00 91.00 83 GLY A CA 1
ATOM 668 C C . GLY A 1 83 ? -10.842 7.766 -4.075 1.00 91.00 83 GLY A C 1
ATOM 669 O O . GLY A 1 83 ? -10.773 8.389 -5.135 1.00 91.00 83 GLY A O 1
ATOM 670 N N . ASN A 1 84 ? -9.796 7.703 -3.244 1.00 91.75 84 ASN A N 1
ATOM 671 C CA . ASN A 1 84 ? -8.522 8.321 -3.596 1.00 91.75 84 ASN A CA 1
ATOM 672 C C . ASN A 1 84 ? -7.795 7.497 -4.658 1.00 91.75 84 ASN A C 1
ATOM 674 O O . ASN A 1 84 ? -7.628 6.282 -4.532 1.00 91.75 84 ASN A O 1
ATOM 678 N N . ARG A 1 85 ? -7.290 8.182 -5.685 1.00 91.94 85 ARG A N 1
ATOM 679 C CA . ARG A 1 85 ? -6.365 7.598 -6.654 1.00 91.94 85 ARG A CA 1
ATOM 680 C C . ARG A 1 85 ? -4.951 7.691 -6.105 1.00 91.94 85 ARG A C 1
ATOM 682 O O . ARG A 1 85 ? -4.479 8.778 -5.774 1.00 91.94 8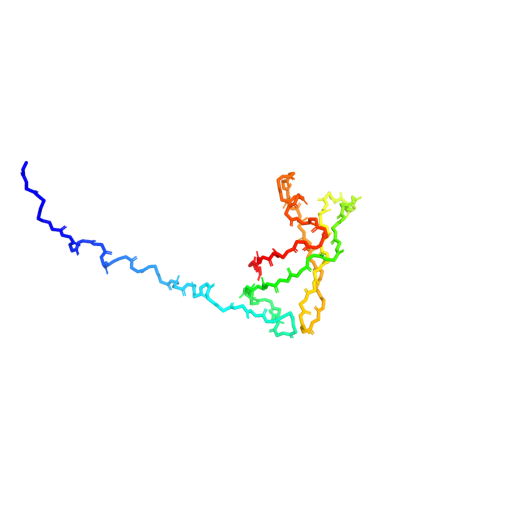5 ARG A O 1
ATOM 689 N N . ILE A 1 86 ? -4.283 6.551 -6.011 1.00 90.50 86 ILE A N 1
ATOM 690 C CA . ILE A 1 86 ? -2.938 6.449 -5.456 1.00 90.50 86 ILE A CA 1
ATOM 691 C C . ILE A 1 86 ? -1.987 5.823 -6.465 1.00 90.50 86 ILE A C 1
ATOM 693 O O . ILE A 1 86 ? -2.372 4.970 -7.266 1.00 90.50 86 ILE A O 1
ATOM 697 N N . ARG A 1 87 ? -0.724 6.236 -6.386 1.00 89.88 87 ARG A N 1
ATOM 698 C CA . ARG A 1 87 ? 0.383 5.624 -7.111 1.00 89.88 87 ARG A CA 1
ATOM 699 C C . ARG A 1 87 ? 1.326 4.978 -6.111 1.00 89.88 87 ARG A C 1
ATOM 701 O O . ARG A 1 87 ? 1.702 5.609 -5.124 1.00 89.88 87 ARG A O 1
ATOM 708 N N . ILE A 1 88 ? 1.656 3.713 -6.338 1.00 86.38 88 ILE A N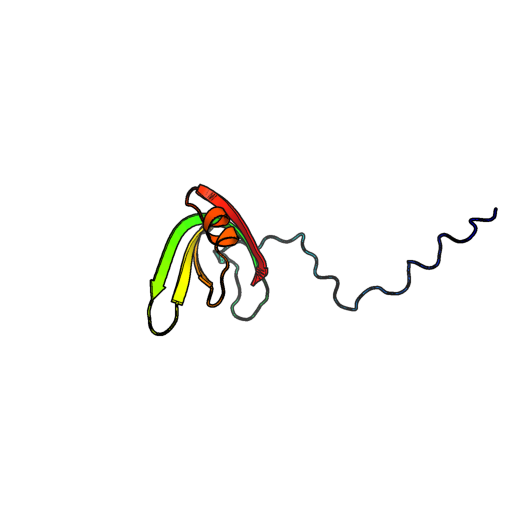 1
ATOM 709 C CA . ILE A 1 88 ? 2.466 2.913 -5.419 1.00 86.38 88 ILE A CA 1
ATOM 710 C C . ILE A 1 88 ? 3.534 2.173 -6.204 1.00 86.38 88 ILE A C 1
ATOM 712 O O . ILE A 1 88 ? 3.263 1.638 -7.275 1.00 86.38 88 ILE A O 1
ATOM 716 N N . LEU A 1 89 ? 4.726 2.117 -5.623 1.00 86.19 89 LEU A N 1
ATOM 717 C CA . LEU A 1 89 ? 5.847 1.310 -6.074 1.00 86.19 89 LEU A CA 1
ATOM 718 C C . LEU A 1 89 ? 6.096 0.203 -5.045 1.00 86.19 89 LEU A C 1
ATOM 720 O O . LEU A 1 89 ? 6.155 0.494 -3.846 1.00 86.19 89 LEU A O 1
ATOM 724 N N . GLY A 1 90 ? 6.231 -1.046 -5.492 1.00 78.06 90 GLY A N 1
ATOM 725 C CA . GLY A 1 90 ? 6.473 -2.192 -4.610 1.00 78.06 90 GLY A CA 1
ATOM 726 C C . GLY A 1 90 ? 6.819 -3.472 -5.342 1.00 78.06 90 GLY A C 1
ATOM 727 O O . GLY A 1 90 ? 6.740 -3.482 -6.591 1.00 78.06 90 GLY A O 1
#

pLDDT: mean 79.53, std 16.5, range [45.28, 95.88]